Protein AF-A0AAU8NDE8-F1 (afdb_monomer_lite)

Radius of gyration: 16.4 Å; chains: 1; bounding box: 32×61×36 Å

Foldseek 3Di:
DDPPDPQDPLNVLVVVLVVVLVVCVVLPPAQCVQLVSAAAAADDPVRVVVVCVVVVHDDDPVVNCCRHPPHQWGDDPHNIGHGPVVVVVVVPDPPPPD

InterPro domains:
  IPR037883 Knr4/Smi1-like domain superfamily [G3DSA:3.40.1580.10] (23-95)
  IPR037883 Knr4/Smi1-like domain superfamily [SSF160631] (41-86)

Organism: NCBI:txid3151385

Sequence (98 aa):
MLFRKKETQLDRIKYKLEKAMQKDTAFLVFGASSHQYKVDRKLTQKELTQWQVENQVTLPESYAQFLTKVGNGGAGPYYGLYSIGKAASYTASHALHS

Secondary structure (DSSP, 8-state):
--------HHHHHHHHHHHHHHH-TT--STTHHHHTTPBPPPPPHHHHHHHHHHTT----HHHHHHHHHT-SSBSSSTT-BPPHHHHHHTTSS-SS--

pLDDT: mean 89.48, std 15.75, range [34.84, 98.5]

Structure (mmCIF, N/CA/C/O backbone):
data_AF-A0AAU8NDE8-F1
#
_entry.id   AF-A0AAU8NDE8-F1
#
loop_
_atom_site.group_PDB
_atom_site.id
_atom_site.type_symbol
_atom_site.label_atom_id
_atom_site.label_alt_id
_atom_site.label_comp_id
_atom_site.label_asym_id
_atom_site.label_entity_id
_atom_site.label_seq_id
_atom_site.pdbx_PDB_ins_code
_atom_site.Cartn_x
_atom_site.Cartn_y
_atom_site.Cartn_z
_atom_site.occupancy
_atom_site.B_iso_or_equiv
_atom_site.auth_seq_id
_atom_site.auth_comp_id
_atom_site.auth_asym_id
_atom_site.auth_atom_id
_atom_site.pdbx_PDB_model_num
ATOM 1 N N . MET A 1 1 ? 10.684 -36.243 -1.111 1.00 34.84 1 MET A N 1
ATOM 2 C CA . MET A 1 1 ? 9.362 -35.668 -0.772 1.00 34.84 1 MET A CA 1
ATOM 3 C C . MET A 1 1 ? 9.521 -34.164 -0.590 1.00 34.84 1 MET A C 1
ATOM 5 O O . MET A 1 1 ? 10.244 -33.764 0.310 1.00 34.84 1 MET A O 1
ATOM 9 N N . LEU A 1 2 ? 8.922 -33.333 -1.449 1.00 43.81 2 LEU A N 1
ATOM 10 C CA . LEU A 1 2 ? 8.880 -31.881 -1.238 1.00 43.81 2 LEU A CA 1
ATOM 11 C C . LEU A 1 2 ? 7.596 -31.528 -0.486 1.00 43.81 2 LEU A C 1
ATOM 13 O O . LEU A 1 2 ? 6.498 -31.668 -1.023 1.00 43.81 2 LEU A O 1
ATOM 17 N N . PHE A 1 3 ? 7.738 -31.054 0.749 1.00 44.84 3 PHE A N 1
ATOM 18 C CA . PHE A 1 3 ? 6.659 -30.394 1.474 1.00 44.84 3 PHE A CA 1
ATOM 19 C C . PHE A 1 3 ? 6.324 -29.087 0.747 1.00 44.84 3 PHE A C 1
ATOM 21 O O . PHE A 1 3 ? 6.985 -28.066 0.926 1.00 44.84 3 PHE A O 1
ATOM 28 N N . ARG A 1 4 ? 5.308 -29.117 -0.119 1.00 55.78 4 ARG A N 1
ATOM 29 C CA . ARG A 1 4 ? 4.766 -27.910 -0.746 1.00 55.78 4 ARG A CA 1
ATOM 30 C C . ARG A 1 4 ? 4.081 -27.092 0.348 1.00 55.78 4 ARG A C 1
ATOM 32 O O . ARG A 1 4 ? 2.956 -27.393 0.738 1.00 55.78 4 ARG A O 1
ATOM 39 N N . LYS A 1 5 ? 4.767 -26.077 0.875 1.00 57.03 5 LYS A N 1
ATOM 40 C CA . LYS A 1 5 ? 4.158 -25.082 1.765 1.00 57.03 5 LYS A CA 1
ATOM 41 C C . LYS A 1 5 ? 2.934 -24.509 1.031 1.00 57.03 5 LYS A C 1
ATOM 43 O O . LYS A 1 5 ? 3.063 -24.079 -0.113 1.00 57.03 5 LYS A O 1
ATOM 48 N N . LYS A 1 6 ? 1.737 -24.566 1.630 1.00 62.72 6 LYS A N 1
ATOM 49 C CA . LYS A 1 6 ? 0.552 -23.903 1.058 1.00 62.72 6 LYS A CA 1
ATOM 50 C C . LYS A 1 6 ? 0.825 -22.396 1.068 1.00 62.72 6 LYS A C 1
ATOM 52 O O . LYS A 1 6 ? 0.869 -21.800 2.139 1.00 62.72 6 LYS A O 1
ATOM 57 N N . GLU A 1 7 ? 1.063 -21.810 -0.102 1.00 70.69 7 GLU A N 1
ATOM 58 C CA . GLU A 1 7 ? 1.269 -20.366 -0.239 1.00 70.69 7 GLU A CA 1
ATOM 59 C C . GLU A 1 7 ? -0.005 -19.615 0.151 1.00 70.69 7 GLU A C 1
ATOM 61 O O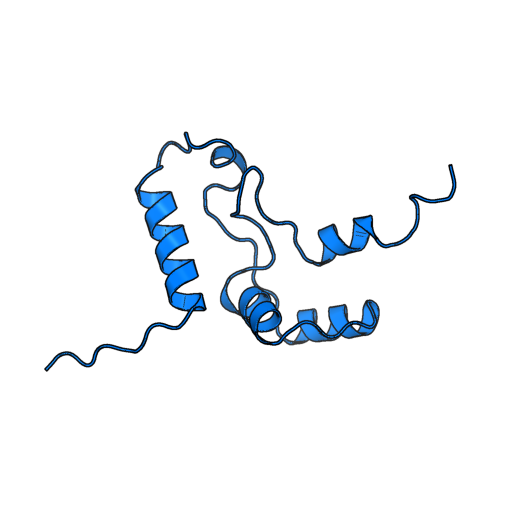 . GLU A 1 7 ? -1.104 -19.944 -0.307 1.00 70.69 7 GLU A O 1
ATOM 66 N N . THR A 1 8 ? 0.134 -18.595 0.997 1.00 91.12 8 THR A N 1
ATOM 67 C CA . THR A 1 8 ? -0.987 -17.716 1.337 1.00 91.12 8 THR A CA 1
ATOM 68 C C . THR A 1 8 ? -1.250 -16.721 0.205 1.00 91.12 8 THR A C 1
ATOM 70 O O . THR A 1 8 ? -0.399 -16.472 -0.653 1.00 91.12 8 THR A O 1
ATOM 73 N N . GLN A 1 9 ? -2.425 -16.083 0.204 1.00 92.75 9 GLN A N 1
ATOM 74 C CA . GLN A 1 9 ? -2.719 -15.007 -0.751 1.00 92.75 9 GLN A CA 1
ATOM 75 C C . GLN A 1 9 ? -1.684 -13.871 -0.682 1.00 92.75 9 GLN A C 1
ATOM 77 O O . GLN A 1 9 ? -1.345 -13.297 -1.714 1.00 92.75 9 GLN A O 1
ATOM 82 N N . LEU A 1 10 ? -1.156 -13.578 0.509 1.00 95.56 10 LEU A N 1
ATOM 83 C CA . LEU A 1 10 ? -0.152 -12.534 0.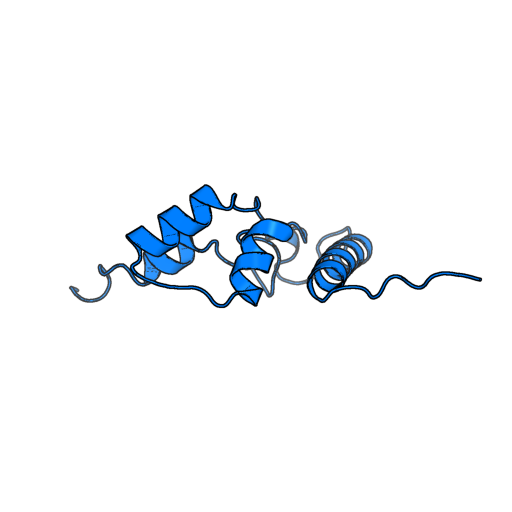721 1.00 95.56 10 LEU A CA 1
ATOM 84 C C . LEU A 1 10 ? 1.212 -12.927 0.147 1.00 95.56 10 LEU A C 1
ATOM 86 O O . LEU A 1 10 ? 1.881 -12.083 -0.447 1.00 95.56 10 LEU A O 1
ATOM 90 N N . ASP A 1 11 ? 1.599 -14.200 0.261 1.00 95.25 11 ASP A N 1
ATOM 91 C CA . ASP A 1 11 ? 2.827 -14.711 -0.361 1.00 95.25 11 ASP A CA 1
ATOM 92 C C . ASP A 1 11 ? 2.734 -14.609 -1.884 1.00 95.25 11 ASP A C 1
ATOM 94 O O . ASP A 1 11 ? 3.645 -14.106 -2.538 1.00 95.25 11 ASP A O 1
ATOM 98 N N . ARG A 1 12 ? 1.573 -14.969 -2.446 1.00 95.81 12 ARG A N 1
ATOM 99 C CA . ARG A 1 12 ? 1.307 -14.832 -3.881 1.00 95.81 12 ARG A CA 1
ATOM 100 C C . ARG A 1 12 ? 1.374 -13.378 -4.354 1.00 95.81 12 ARG A C 1
ATOM 102 O O . ARG A 1 12 ? 1.812 -13.134 -5.475 1.00 95.81 12 ARG A O 1
ATOM 109 N N . ILE A 1 13 ? 0.930 -12.416 -3.542 1.00 95.50 13 ILE A N 1
ATOM 110 C CA . ILE A 1 13 ? 1.038 -10.983 -3.864 1.00 95.50 13 ILE A CA 1
ATOM 111 C C . ILE A 1 13 ? 2.508 -10.558 -3.919 1.00 95.50 13 ILE A C 1
ATOM 113 O O . ILE A 1 13 ? 2.930 -9.994 -4.926 1.00 95.50 13 ILE A O 1
ATOM 117 N N . LYS A 1 14 ? 3.296 -10.876 -2.885 1.00 96.56 14 LYS A N 1
ATOM 118 C CA . LYS A 1 14 ? 4.732 -10.545 -2.830 1.00 96.56 14 LYS A CA 1
ATOM 119 C C . LYS A 1 14 ? 5.490 -11.150 -4.008 1.00 96.56 14 LYS A C 1
ATOM 121 O O . LYS A 1 14 ? 6.176 -10.433 -4.729 1.00 96.56 14 LYS A O 1
ATOM 126 N N . TYR A 1 15 ? 5.253 -12.434 -4.270 1.00 96.56 15 TYR A N 1
ATOM 127 C CA . TYR A 1 15 ? 5.829 -13.140 -5.409 1.00 96.56 15 TYR A CA 1
ATOM 128 C C . TYR A 1 15 ? 5.503 -12.455 -6.743 1.00 96.56 15 TYR A C 1
ATOM 130 O O . TYR A 1 15 ? 6.376 -12.276 -7.589 1.00 96.56 15 TYR A O 1
ATOM 138 N N . LYS A 1 16 ? 4.246 -12.039 -6.949 1.00 95.81 16 LYS A N 1
ATOM 139 C CA . LYS A 1 16 ? 3.841 -11.360 -8.187 1.00 95.81 16 LYS A CA 1
ATOM 140 C C . LYS A 1 16 ? 4.466 -9.973 -8.335 1.00 95.81 16 LYS A C 1
ATOM 142 O O . LYS A 1 16 ? 4.825 -9.628 -9.455 1.00 95.81 16 LYS A O 1
ATOM 147 N N . LEU A 1 17 ? 4.619 -9.210 -7.251 1.00 96.75 17 LEU A N 1
ATOM 148 C CA . LEU A 1 17 ? 5.306 -7.911 -7.274 1.00 96.75 17 LEU A CA 1
ATOM 149 C C . LEU A 1 17 ? 6.774 -8.072 -7.684 1.00 96.75 17 LEU A C 1
ATOM 151 O O . LEU A 1 17 ? 7.234 -7.398 -8.603 1.00 96.75 17 LEU A O 1
ATOM 155 N N . GLU A 1 18 ? 7.477 -9.033 -7.084 1.00 97.06 18 GLU A N 1
ATOM 156 C CA . GLU A 1 18 ? 8.862 -9.356 -7.447 1.00 97.06 18 GLU A CA 1
ATOM 157 C C . GLU A 1 18 ? 8.977 -9.798 -8.909 1.00 97.06 18 GLU A C 1
ATOM 159 O O . GLU A 1 18 ? 9.862 -9.344 -9.636 1.00 97.06 18 GLU A O 1
ATOM 164 N N . LYS A 1 19 ? 8.062 -10.656 -9.376 1.00 97.94 19 LYS A N 1
ATOM 165 C CA . LYS A 1 19 ? 8.051 -11.115 -10.771 1.00 97.94 19 LYS A CA 1
ATOM 166 C C . LYS A 1 19 ? 7.722 -10.005 -11.759 1.00 97.94 19 LYS A C 1
ATOM 168 O O . LYS A 1 19 ? 8.277 -10.015 -12.852 1.00 97.94 19 LYS A O 1
ATOM 173 N N . ALA A 1 20 ? 6.848 -9.072 -11.399 1.00 95.94 20 ALA A N 1
ATOM 174 C CA . ALA A 1 20 ? 6.553 -7.912 -12.229 1.00 95.94 20 ALA A CA 1
ATOM 175 C C . ALA A 1 20 ? 7.786 -7.004 -12.351 1.00 95.94 20 ALA A C 1
ATOM 177 O O . ALA A 1 20 ? 8.198 -6.697 -13.465 1.00 95.94 20 ALA A O 1
ATOM 178 N N . MET A 1 21 ? 8.456 -6.710 -11.232 1.00 96.44 21 MET A N 1
ATOM 179 C CA . MET A 1 21 ? 9.704 -5.939 -11.213 1.00 96.44 21 MET A CA 1
ATOM 180 C C . MET A 1 21 ? 10.814 -6.581 -12.059 1.00 96.44 21 MET A C 1
ATOM 182 O O . MET A 1 21 ? 11.526 -5.891 -12.777 1.00 96.44 21 MET A O 1
ATOM 186 N N . GLN A 1 22 ? 10.952 -7.910 -12.001 1.00 97.75 22 GLN A N 1
ATOM 187 C CA . GLN A 1 22 ? 11.934 -8.654 -12.803 1.00 97.75 22 GLN A CA 1
ATOM 188 C C . GLN A 1 22 ? 11.618 -8.648 -14.303 1.00 97.75 22 GLN A C 1
ATOM 190 O O . GLN A 1 22 ? 12.531 -8.766 -15.114 1.00 97.75 22 GLN A O 1
ATOM 195 N N . LYS A 1 23 ? 10.337 -8.571 -14.678 1.00 97.75 23 LYS A N 1
ATOM 196 C CA . LYS A 1 23 ? 9.907 -8.566 -16.083 1.00 97.75 23 LYS A CA 1
ATOM 197 C C . LYS A 1 23 ? 9.971 -7.185 -16.721 1.00 97.75 23 LYS A C 1
ATOM 199 O O . LYS A 1 23 ? 10.157 -7.100 -17.927 1.00 97.75 23 LYS A O 1
ATOM 204 N N . ASP A 1 24 ? 9.804 -6.136 -15.928 1.00 97.12 24 ASP A N 1
ATOM 205 C CA . ASP A 1 24 ? 9.764 -4.753 -16.389 1.00 97.12 24 ASP A CA 1
ATOM 206 C C . ASP A 1 24 ? 10.845 -3.922 -15.689 1.00 97.12 24 ASP A C 1
ATOM 208 O O . ASP A 1 24 ? 10.576 -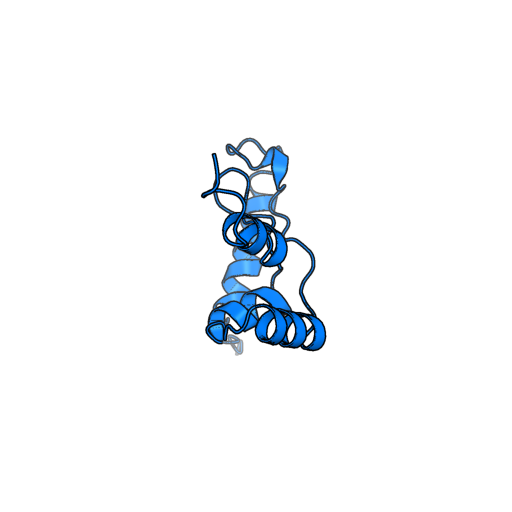2.974 -14.951 1.00 97.12 24 ASP A O 1
ATOM 212 N N . THR A 1 25 ? 12.100 -4.318 -15.902 1.00 97.00 25 THR A N 1
ATOM 213 C CA . THR A 1 25 ? 13.277 -3.684 -15.285 1.00 97.00 25 THR A CA 1
ATOM 214 C C . THR A 1 25 ? 13.509 -2.250 -15.758 1.00 97.00 25 THR A C 1
ATOM 216 O O . THR A 1 25 ? 14.163 -1.479 -15.061 1.00 97.00 25 THR A O 1
ATOM 219 N N . ALA A 1 26 ? 12.969 -1.890 -16.925 1.00 97.62 26 ALA A N 1
ATOM 220 C CA . ALA A 1 26 ? 13.008 -0.540 -17.480 1.00 97.62 26 ALA A CA 1
ATOM 221 C C . ALA A 1 26 ? 11.758 0.295 -17.135 1.00 97.62 26 ALA A C 1
ATOM 223 O O . ALA A 1 26 ? 11.664 1.442 -17.567 1.00 97.62 26 ALA A O 1
ATOM 224 N N . PHE A 1 27 ? 10.818 -0.253 -16.353 1.00 96.44 27 PHE A N 1
ATOM 225 C CA . PHE A 1 27 ? 9.591 0.418 -15.911 1.00 96.44 27 PHE A CA 1
ATOM 226 C C . PHE A 1 27 ? 8.746 1.012 -17.057 1.00 96.44 27 PHE A C 1
ATOM 228 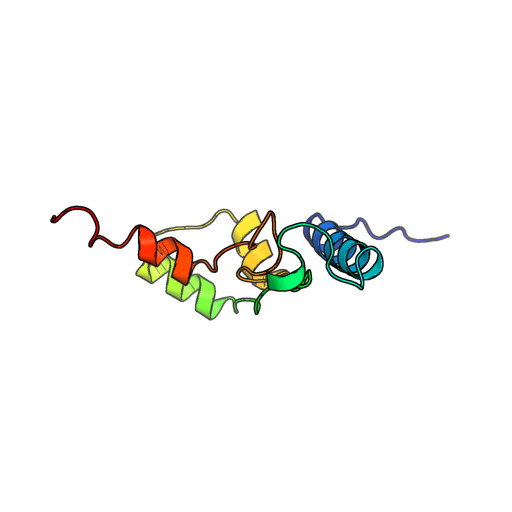O O . PHE A 1 27 ? 8.272 2.147 -16.973 1.00 96.44 27 PHE A O 1
ATOM 235 N N . LEU A 1 28 ? 8.571 0.249 -18.137 1.00 95.88 28 LEU A N 1
ATOM 236 C CA . LEU A 1 28 ? 7.877 0.654 -19.361 1.00 95.88 28 LEU A CA 1
ATOM 237 C C . LEU A 1 28 ? 6.356 0.520 -19.267 1.00 95.88 28 LEU A C 1
ATOM 239 O O . LEU A 1 28 ? 5.638 1.169 -20.030 1.00 95.88 28 LEU A O 1
ATOM 243 N N . VAL A 1 29 ? 5.841 -0.317 -18.362 1.00 94.19 29 VAL A N 1
ATOM 244 C CA . VAL A 1 29 ? 4.393 -0.396 -18.138 1.00 94.19 29 VAL A CA 1
ATOM 245 C C . VAL A 1 29 ? 3.905 0.951 -17.605 1.00 94.19 29 VAL A C 1
ATOM 247 O O . VAL A 1 29 ? 4.518 1.543 -16.719 1.00 94.19 29 VAL A O 1
ATOM 250 N N . PHE A 1 30 ? 2.786 1.449 -18.133 1.00 94.19 30 PHE A N 1
ATOM 251 C CA . PHE A 1 30 ? 2.236 2.736 -17.711 1.00 94.19 30 PHE A CA 1
ATOM 252 C C . PHE A 1 30 ? 2.034 2.787 -16.185 1.00 94.19 30 PHE A C 1
ATOM 254 O O . PHE A 1 30 ? 1.342 1.948 -15.609 1.00 94.19 30 PHE A O 1
ATOM 261 N N . GLY A 1 31 ? 2.663 3.779 -15.545 1.00 93.88 31 GLY A N 1
ATOM 262 C CA . GLY A 1 31 ? 2.673 3.960 -14.090 1.00 93.88 31 GLY A CA 1
ATOM 263 C C . GLY A 1 31 ? 3.813 3.248 -13.345 1.00 93.88 31 GLY A C 1
ATOM 264 O O . GLY A 1 31 ? 4.170 3.668 -12.241 1.00 93.88 31 GLY A O 1
ATOM 265 N N . ALA A 1 32 ? 4.477 2.265 -13.963 1.00 95.75 32 ALA A N 1
ATOM 266 C CA . ALA A 1 32 ? 5.565 1.515 -13.336 1.00 95.75 32 ALA A CA 1
ATOM 267 C C . ALA A 1 32 ? 6.774 2.389 -12.993 1.00 95.75 32 ALA A C 1
ATOM 269 O O . ALA A 1 32 ? 7.421 2.147 -11.979 1.00 95.75 32 ALA A O 1
ATOM 270 N N . SER A 1 33 ? 7.060 3.438 -13.768 1.00 95.44 33 SER A N 1
ATOM 271 C CA . SER A 1 33 ? 8.147 4.377 -13.454 1.00 95.44 33 SER A CA 1
ATOM 272 C C . SER A 1 33 ? 7.905 5.165 -12.162 1.00 95.44 33 SER A C 1
ATOM 274 O O . SER A 1 33 ? 8.864 5.599 -11.526 1.00 95.44 33 SER A O 1
ATOM 276 N N . SER A 1 34 ? 6.642 5.303 -11.742 1.00 94.50 34 SER A N 1
ATOM 277 C CA . SER A 1 34 ? 6.257 5.984 -10.505 1.00 94.50 34 SER A CA 1
ATOM 278 C C . SER A 1 34 ? 6.432 5.084 -9.283 1.00 94.50 34 SER A C 1
ATOM 280 O O . SER A 1 34 ? 7.167 5.437 -8.364 1.00 94.50 34 SER A O 1
ATOM 282 N N . HIS A 1 35 ? 5.786 3.915 -9.266 1.00 95.44 35 HIS A N 1
ATOM 283 C CA . HIS A 1 35 ? 5.793 3.039 -8.088 1.00 95.44 35 HIS A CA 1
ATOM 284 C C . HIS A 1 35 ? 6.911 1.983 -8.113 1.00 95.44 35 HIS A C 1
ATOM 286 O O . HIS A 1 35 ? 7.197 1.362 -7.093 1.00 95.44 35 HIS A O 1
ATOM 292 N N . GLN A 1 36 ? 7.537 1.727 -9.266 1.00 96.50 36 GLN A N 1
ATOM 293 C CA . GLN A 1 36 ? 8.668 0.801 -9.452 1.00 96.50 36 GLN A CA 1
ATOM 294 C C . GLN A 1 36 ? 8.430 -0.611 -8.900 1.00 96.50 36 GLN A C 1
ATOM 296 O O . GLN A 1 36 ? 9.342 -1.261 -8.395 1.00 96.50 36 GLN A O 1
ATOM 301 N N . TYR A 1 37 ? 7.177 -1.068 -8.940 1.00 97.06 37 TYR A N 1
ATOM 302 C CA . TYR A 1 37 ? 6.702 -2.306 -8.299 1.00 97.06 37 TYR A CA 1
ATOM 303 C C . TYR A 1 37 ? 6.998 -2.429 -6.788 1.00 97.06 37 TYR A C 1
ATOM 305 O O . TYR A 1 37 ? 6.850 -3.508 -6.212 1.00 97.06 37 TYR A O 1
ATOM 313 N N . LYS A 1 38 ? 7.351 -1.325 -6.121 1.00 97.06 38 LYS A N 1
ATOM 314 C CA . LYS A 1 38 ? 7.601 -1.258 -4.680 1.00 97.06 38 LYS A CA 1
ATOM 315 C C . LYS A 1 38 ? 6.333 -0.871 -3.941 1.00 97.06 38 LYS A C 1
ATOM 317 O O . LYS A 1 38 ? 5.651 0.078 -4.310 1.00 97.06 38 LYS A O 1
ATOM 322 N N . VAL A 1 39 ? 6.031 -1.610 -2.884 1.00 97.81 39 VAL A N 1
ATOM 323 C CA . VAL A 1 39 ? 5.001 -1.230 -1.915 1.00 97.81 39 VAL A CA 1
ATOM 324 C C . VAL A 1 39 ? 5.599 -0.321 -0.850 1.00 97.81 39 VAL A C 1
ATOM 326 O O . VAL A 1 39 ? 6.794 -0.404 -0.551 1.00 97.81 39 VAL A O 1
ATOM 329 N N . ASP A 1 40 ? 4.755 0.517 -0.265 1.00 97.69 40 ASP A N 1
ATOM 330 C CA . ASP A 1 40 ? 5.142 1.395 0.832 1.00 97.69 40 ASP A CA 1
ATOM 331 C C . ASP A 1 40 ? 5.407 0.599 2.116 1.00 97.69 40 ASP A C 1
ATOM 333 O O . ASP A 1 40 ? 5.140 -0.606 2.217 1.00 97.69 40 ASP A O 1
ATOM 337 N N . ARG A 1 41 ? 5.916 1.288 3.146 1.00 97.56 41 ARG A N 1
ATOM 338 C CA . ARG A 1 41 ? 6.187 0.671 4.448 1.00 97.56 41 ARG A CA 1
ATOM 339 C C . ARG A 1 41 ? 4.948 -0.048 4.987 1.00 97.56 41 ARG A C 1
ATOM 341 O O . ARG A 1 41 ? 3.821 0.431 4.871 1.00 97.56 41 ARG A O 1
ATOM 348 N N . LYS A 1 42 ? 5.174 -1.184 5.638 1.00 98.44 42 LYS A N 1
ATOM 349 C CA . LYS A 1 42 ? 4.134 -1.880 6.399 1.00 98.44 42 LYS A CA 1
ATOM 350 C C . LYS A 1 42 ? 3.751 -1.043 7.612 1.00 98.44 42 LYS A C 1
ATOM 352 O O . LYS A 1 42 ? 4.599 -0.354 8.185 1.00 98.44 42 LYS A O 1
ATOM 357 N N . LEU A 1 43 ? 2.496 -1.151 8.021 1.00 98.50 43 LEU A N 1
ATOM 358 C CA . LEU A 1 43 ? 2.079 -0.669 9.329 1.00 98.50 43 LEU A CA 1
ATOM 359 C C . LEU A 1 43 ? 2.435 -1.692 10.399 1.00 98.50 43 LEU A C 1
ATOM 361 O O . LEU A 1 43 ? 2.341 -2.904 10.194 1.00 98.50 43 LEU A O 1
ATOM 365 N N . THR A 1 44 ? 2.809 -1.198 11.568 1.00 98.44 44 THR A N 1
ATOM 366 C CA . THR A 1 44 ? 2.788 -2.002 12.787 1.00 98.44 44 THR A CA 1
ATOM 367 C C . THR A 1 44 ? 1.345 -2.235 13.227 1.00 98.44 44 THR A C 1
ATOM 369 O O . THR A 1 44 ? 0.442 -1.461 12.902 1.00 98.44 44 THR A O 1
ATOM 372 N N . GLN A 1 45 ? 1.120 -3.276 14.032 1.00 97.81 45 GLN A N 1
ATOM 373 C CA . GLN A 1 45 ? -0.205 -3.520 14.602 1.00 97.81 45 GLN A CA 1
ATOM 374 C C . GLN A 1 45 ? -0.693 -2.323 15.435 1.00 97.81 45 GLN A C 1
ATOM 376 O O . GLN A 1 45 ? -1.865 -1.976 15.373 1.00 97.81 45 GLN A O 1
ATOM 381 N N . LYS A 1 46 ? 0.217 -1.659 16.165 1.00 98.38 46 LYS A N 1
ATOM 382 C CA . LYS A 1 46 ? -0.096 -0.473 16.971 1.00 98.38 46 LYS A CA 1
ATOM 383 C C . LYS A 1 46 ? -0.564 0.698 16.106 1.00 98.38 46 LYS A C 1
ATOM 385 O O . LYS A 1 46 ? -1.580 1.301 16.427 1.00 98.38 46 LYS A O 1
ATOM 390 N N . GLU A 1 47 ? 0.150 1.002 15.021 1.00 98.44 47 GLU A N 1
ATOM 391 C CA . GLU A 1 47 ? -0.244 2.070 14.091 1.00 98.44 47 GLU A CA 1
ATOM 392 C C . GLU A 1 47 ? -1.600 1.786 13.445 1.00 98.44 47 GLU A C 1
ATOM 394 O O . GLU A 1 47 ? -2.429 2.685 13.351 1.00 98.44 47 GLU A O 1
ATOM 399 N N . LEU A 1 48 ? -1.845 0.536 13.037 1.00 98.50 48 LEU A N 1
ATOM 400 C CA . LEU A 1 48 ? -3.123 0.154 12.446 1.00 98.50 48 LEU A CA 1
ATOM 401 C C . LEU A 1 48 ? -4.276 0.281 13.451 1.00 98.50 48 LEU A C 1
ATOM 403 O O . LEU A 1 48 ? -5.312 0.854 13.120 1.00 98.50 48 LEU A O 1
ATOM 407 N N . THR A 1 49 ? -4.097 -0.219 14.677 1.00 98.25 49 THR A N 1
ATOM 408 C CA . THR A 1 49 ? -5.106 -0.098 15.738 1.00 98.25 49 THR A CA 1
ATOM 409 C C . THR A 1 49 ? -5.396 1.365 16.056 1.00 98.25 49 THR A C 1
ATOM 411 O O . THR A 1 49 ? -6.563 1.741 16.130 1.00 98.25 49 THR A O 1
ATOM 414 N N . GLN A 1 50 ? -4.358 2.195 16.192 1.00 98.25 50 GLN A N 1
ATOM 415 C CA . GLN A 1 50 ? -4.515 3.627 16.448 1.00 98.25 50 GLN A CA 1
ATOM 416 C C . GLN A 1 50 ? -5.319 4.303 15.330 1.00 98.25 50 GLN A C 1
ATOM 418 O O . GLN A 1 50 ? -6.311 4.971 15.608 1.00 98.25 50 GLN A O 1
ATOM 423 N N . TRP A 1 51 ? -4.949 4.059 14.070 1.00 97.44 51 TRP A N 1
ATOM 424 C CA . TRP A 1 51 ? -5.639 4.637 12.918 1.00 97.44 51 TRP A CA 1
ATOM 425 C C . TRP A 1 51 ? -7.117 4.221 12.854 1.00 97.44 51 TRP A C 1
ATOM 427 O O . TRP A 1 51 ? -7.979 5.052 12.580 1.00 97.44 51 TRP A O 1
ATOM 437 N N . GLN A 1 52 ? -7.433 2.954 13.141 1.00 97.06 52 GLN A N 1
ATOM 438 C CA . GLN A 1 52 ? -8.814 2.458 13.174 1.00 97.06 52 GLN A CA 1
ATOM 439 C C . GLN A 1 52 ? -9.662 3.128 14.263 1.00 97.06 52 GLN A C 1
ATOM 441 O O . GLN A 1 52 ? -10.820 3.453 14.010 1.00 97.06 52 GLN A O 1
ATOM 446 N N . VAL A 1 53 ? -9.092 3.355 15.452 1.00 97.44 53 VAL A N 1
ATOM 447 C CA . VAL A 1 53 ? -9.768 4.064 16.551 1.00 97.44 53 VAL A CA 1
ATOM 448 C C . VAL A 1 53 ? -10.027 5.522 16.173 1.00 97.44 53 VAL A C 1
ATOM 450 O O . VAL A 1 53 ? -11.155 5.988 16.300 1.00 97.44 53 VAL A O 1
ATOM 453 N N . GLU A 1 54 ? -9.016 6.222 15.656 1.00 95.50 54 GLU A N 1
ATOM 454 C CA . GLU A 1 54 ? -9.130 7.624 15.226 1.00 95.50 54 GLU A CA 1
ATOM 455 C C . GLU A 1 54 ? -10.182 7.815 14.127 1.00 95.50 54 GLU A C 1
ATOM 457 O O . GLU A 1 54 ? -10.954 8.771 14.163 1.00 95.50 54 GLU A O 1
ATOM 462 N N . ASN A 1 55 ? -10.245 6.883 13.173 1.00 93.75 55 ASN A N 1
ATOM 463 C CA . ASN A 1 55 ? -11.184 6.929 12.050 1.00 93.75 55 ASN A CA 1
ATOM 464 C C . ASN A 1 55 ? -12.510 6.203 12.338 1.00 93.75 55 ASN A C 1
ATOM 466 O O . ASN A 1 55 ? -13.351 6.112 11.447 1.00 93.75 55 ASN A O 1
ATOM 470 N N . GLN A 1 56 ? -12.699 5.678 13.555 1.00 95.12 56 GLN A N 1
ATOM 471 C CA . GLN A 1 56 ? -13.903 4.959 13.993 1.00 95.12 56 GLN A CA 1
ATOM 472 C C . GLN A 1 56 ? -14.345 3.854 13.015 1.00 95.12 56 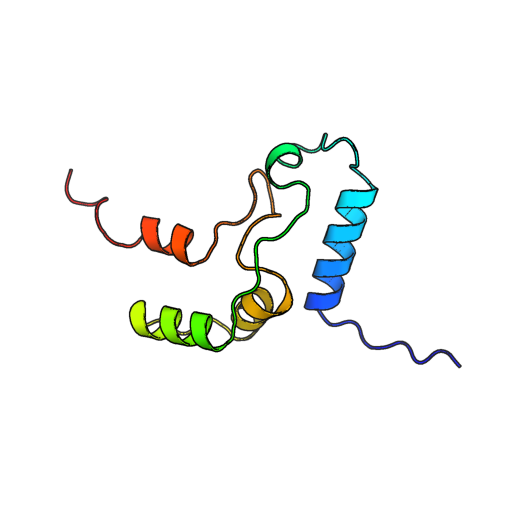GLN A C 1
ATOM 474 O O . GLN A 1 56 ? -15.531 3.657 12.752 1.00 95.12 56 GLN A O 1
ATOM 479 N N . VAL A 1 57 ? -13.379 3.116 12.466 1.00 94.44 57 VAL A N 1
ATOM 480 C CA . VAL A 1 57 ? -13.609 2.071 11.462 1.00 94.44 57 VAL A CA 1
ATOM 481 C C . VAL A 1 57 ? -12.871 0.795 11.836 1.00 94.44 57 VAL A C 1
ATOM 483 O O . VAL A 1 57 ? -11.759 0.824 12.353 1.00 94.44 57 VAL A O 1
ATOM 486 N N . THR A 1 58 ? -13.471 -0.353 11.532 1.00 96.50 58 THR A N 1
ATOM 487 C CA . THR A 1 58 ? -12.791 -1.652 11.597 1.00 96.50 58 THR A CA 1
ATOM 488 C C . THR A 1 58 ? -12.559 -2.149 10.179 1.00 96.50 58 THR A C 1
ATOM 490 O O . THR A 1 58 ? -13.516 -2.344 9.429 1.00 96.50 58 THR A O 1
ATOM 493 N N . LEU A 1 59 ? -11.298 -2.335 9.789 1.00 96.94 59 LEU A N 1
ATOM 494 C CA . LEU A 1 59 ? -10.975 -2.871 8.473 1.00 96.94 59 LEU A CA 1
ATOM 495 C C . LEU A 1 59 ? -11.199 -4.390 8.447 1.00 96.94 59 LEU A C 1
ATOM 497 O O . LEU A 1 59 ? -10.980 -5.065 9.456 1.00 96.94 59 LEU A O 1
ATOM 501 N N . PRO A 1 60 ? -11.570 -4.964 7.289 1.00 97.88 60 PRO A N 1
ATOM 502 C CA . PRO A 1 60 ? -11.599 -6.410 7.124 1.00 97.88 60 PRO A CA 1
ATOM 503 C C . PRO A 1 60 ? -10.232 -7.032 7.429 1.00 97.88 60 PRO A C 1
ATOM 505 O O . PRO A 1 60 ? -9.201 -6.524 6.981 1.00 97.88 60 PRO A O 1
ATOM 508 N N . GLU A 1 61 ? -10.225 -8.175 8.117 1.00 96.75 61 GLU A N 1
ATOM 509 C CA . GLU A 1 61 ? -9.001 -8.869 8.550 1.00 96.75 61 GLU A CA 1
ATOM 510 C C . GLU A 1 61 ? -8.009 -9.100 7.397 1.00 96.75 61 GLU A C 1
ATOM 512 O O . GLU A 1 61 ? -6.809 -8.874 7.529 1.00 96.75 61 GLU A O 1
ATOM 517 N N . SER A 1 62 ? -8.499 -9.485 6.216 1.00 95.75 62 SER A N 1
ATOM 518 C CA . SER A 1 62 ? -7.653 -9.691 5.035 1.00 95.75 62 SER A CA 1
ATOM 519 C C . SER A 1 62 ? -6.912 -8.421 4.598 1.00 95.75 62 SER A C 1
ATOM 521 O O . SER A 1 62 ? -5.753 -8.499 4.181 1.00 95.75 62 SER A O 1
ATOM 523 N N . TYR A 1 63 ? -7.543 -7.252 4.726 1.00 96.56 63 TYR A N 1
ATOM 524 C CA . TYR A 1 63 ? -6.935 -5.969 4.388 1.00 96.56 63 TYR A CA 1
ATOM 525 C C . TYR A 1 63 ? -5.994 -5.479 5.496 1.00 96.56 63 TYR A C 1
ATOM 527 O O . TYR A 1 63 ? -4.880 -5.051 5.200 1.00 96.56 63 TYR A O 1
ATOM 535 N N . ALA A 1 64 ? -6.362 -5.661 6.768 1.00 97.94 64 ALA A N 1
ATOM 536 C CA . ALA A 1 64 ? -5.465 -5.431 7.904 1.00 97.94 64 ALA A CA 1
ATOM 537 C C . ALA A 1 64 ? -4.159 -6.242 7.776 1.00 97.94 64 ALA A C 1
ATOM 539 O O . ALA A 1 64 ? -3.055 -5.716 7.958 1.00 97.94 64 ALA A O 1
ATOM 540 N N . GLN A 1 65 ? -4.257 -7.511 7.370 1.00 97.50 65 GLN A N 1
ATOM 541 C CA . GLN A 1 65 ? -3.086 -8.345 7.105 1.00 97.50 65 GLN A CA 1
ATOM 542 C C . GLN A 1 65 ? -2.272 -7.872 5.898 1.00 97.50 65 GLN A C 1
ATOM 544 O O . GLN A 1 65 ? -1.045 -7.964 5.925 1.00 97.50 65 GLN A O 1
ATOM 549 N N . PHE A 1 66 ? -2.909 -7.364 4.841 1.00 97.25 66 PHE A N 1
ATOM 550 C CA . PHE A 1 66 ? -2.188 -6.773 3.712 1.00 97.25 66 PHE A CA 1
ATOM 551 C C . PHE A 1 66 ? -1.348 -5.569 4.164 1.00 97.25 66 PHE A C 1
ATOM 553 O O . PHE A 1 66 ? -0.143 -5.536 3.908 1.00 97.25 66 PHE A O 1
ATOM 560 N N . LEU A 1 67 ? -1.941 -4.639 4.915 1.00 98.25 67 LEU A N 1
ATOM 561 C CA . LEU A 1 67 ? -1.271 -3.421 5.386 1.00 98.25 67 LEU A CA 1
ATOM 562 C C . LEU A 1 67 ? -0.086 -3.709 6.323 1.00 98.25 67 LEU A C 1
ATOM 564 O O . LEU A 1 67 ? 0.917 -2.994 6.302 1.00 98.25 67 LEU A O 1
ATOM 568 N N . THR A 1 68 ? -0.179 -4.770 7.127 1.00 98.06 68 THR A N 1
ATOM 569 C CA . THR A 1 68 ? 0.848 -5.139 8.119 1.00 98.06 68 THR A CA 1
ATOM 570 C C . THR A 1 68 ? 1.901 -6.112 7.584 1.00 98.06 68 THR A C 1
ATOM 572 O O . THR A 1 68 ? 3.038 -6.123 8.058 1.00 98.06 68 THR A O 1
ATOM 575 N N . LYS A 1 69 ? 1.577 -6.934 6.575 1.00 97.56 69 LYS A N 1
ATOM 576 C CA . LYS A 1 69 ? 2.492 -7.969 6.047 1.00 97.56 69 LYS A CA 1
ATOM 577 C C . LYS A 1 69 ? 3.037 -7.665 4.655 1.00 97.56 69 LYS A C 1
ATOM 579 O O . LYS A 1 69 ? 4.094 -8.216 4.319 1.00 97.56 69 LYS A O 1
ATOM 584 N N . VAL A 1 70 ? 2.348 -6.851 3.854 1.00 97.38 70 VAL A N 1
ATOM 585 C CA . VAL A 1 70 ? 2.738 -6.468 2.486 1.00 97.38 70 VAL A CA 1
ATOM 586 C C . VAL A 1 70 ? 3.204 -5.014 2.467 1.00 97.38 70 VAL A C 1
ATOM 588 O O . VAL A 1 70 ? 4.412 -4.806 2.389 1.00 97.38 70 VAL A O 1
ATOM 591 N N . GLY A 1 71 ? 2.297 -4.045 2.612 1.00 97.56 71 GLY A N 1
ATOM 592 C CA . GLY A 1 71 ? 2.624 -2.616 2.600 1.00 97.56 71 GLY A CA 1
ATOM 593 C C . GLY A 1 71 ? 1.387 -1.715 2.653 1.00 97.56 71 GLY A C 1
ATOM 594 O O . GLY A 1 71 ? 0.277 -2.156 2.361 1.00 97.56 71 GLY A O 1
ATOM 595 N N . ASN A 1 72 ? 1.579 -0.454 3.038 1.00 97.88 72 ASN A N 1
ATOM 596 C CA . ASN A 1 72 ? 0.522 0.553 3.177 1.00 97.88 72 ASN A CA 1
ATOM 597 C C . ASN A 1 72 ? 0.456 1.489 1.962 1.00 97.88 72 ASN A C 1
ATOM 599 O O . ASN A 1 72 ? 0.661 2.692 2.101 1.00 97.88 72 ASN A O 1
ATOM 603 N N . GLY A 1 73 ? 0.210 0.927 0.778 1.00 96.25 73 GLY A N 1
ATOM 604 C CA . GLY A 1 73 ? 0.218 1.664 -0.489 1.00 96.25 73 GLY A CA 1
ATOM 605 C C . GLY A 1 73 ? 1.388 1.282 -1.398 1.00 96.25 73 GLY A C 1
ATOM 606 O O . GLY A 1 73 ? 1.997 0.218 -1.240 1.00 96.25 73 GLY A O 1
ATOM 607 N N . GLY A 1 74 ? 1.692 2.147 -2.362 1.00 96.69 74 GLY A N 1
ATOM 608 C CA . GLY A 1 74 ? 2.751 1.956 -3.351 1.00 96.69 74 GLY A CA 1
ATOM 609 C C . GLY A 1 74 ? 2.251 1.177 -4.564 1.00 96.69 74 GLY A C 1
ATOM 610 O O . GLY A 1 74 ? 1.215 1.503 -5.127 1.00 96.69 74 GLY A O 1
ATOM 611 N N . ALA A 1 75 ? 2.974 0.154 -5.004 1.00 96.69 75 ALA A N 1
ATOM 612 C CA . ALA A 1 75 ? 2.686 -0.558 -6.244 1.00 96.69 75 ALA A CA 1
ATOM 613 C C . ALA A 1 75 ? 1.238 -1.055 -6.376 1.00 96.69 75 ALA A C 1
ATOM 615 O O . ALA A 1 75 ? 0.686 -1.714 -5.495 1.00 96.69 75 ALA A O 1
ATOM 616 N N . GLY A 1 76 ? 0.655 -0.778 -7.539 1.00 90.44 76 GLY A N 1
ATOM 617 C CA . GLY A 1 76 ? -0.720 -1.095 -7.903 1.00 90.44 76 GLY A CA 1
ATOM 618 C C . GLY A 1 76 ? -0.997 -0.648 -9.339 1.00 90.44 76 GLY A C 1
ATOM 619 O O . GLY A 1 76 ? -0.068 -0.237 -10.029 1.00 90.44 76 GLY A O 1
ATOM 620 N N . PRO A 1 77 ? -2.247 -0.730 -9.815 1.00 86.44 77 PRO A N 1
ATOM 621 C CA . PRO A 1 77 ? -2.608 -0.223 -11.135 1.00 86.44 77 PRO A CA 1
ATOM 622 C C . PRO A 1 77 ? -2.221 1.251 -11.305 1.00 86.44 77 PRO A C 1
ATOM 624 O O . PRO A 1 77 ? -2.369 2.037 -10.368 1.00 86.44 77 PRO A O 1
ATOM 627 N N . TYR A 1 78 ? -1.790 1.634 -12.508 1.00 90.25 78 TYR A N 1
ATOM 628 C CA . TYR A 1 78 ? -1.445 3.019 -12.839 1.00 90.25 78 TYR A CA 1
ATOM 629 C C . TYR A 1 78 ? -0.427 3.610 -11.845 1.00 90.25 78 TYR A C 1
ATOM 631 O O . TYR A 1 78 ? 0.663 3.078 -11.688 1.00 90.25 78 TYR A O 1
ATOM 639 N N . TYR A 1 79 ? -0.774 4.693 -11.148 1.00 88.75 79 TYR A N 1
ATOM 640 C CA . TYR A 1 79 ? 0.096 5.373 -10.183 1.00 88.75 79 TYR A CA 1
ATOM 641 C C . TYR A 1 79 ? 0.171 4.690 -8.810 1.00 88.75 79 TYR A C 1
ATOM 643 O O . TYR A 1 79 ? 0.754 5.242 -7.878 1.00 88.75 79 TYR A O 1
ATOM 651 N N . GLY A 1 80 ? -0.400 3.494 -8.676 1.00 94.38 80 GLY A N 1
ATOM 652 C CA . GLY A 1 80 ? -0.342 2.713 -7.455 1.00 94.38 80 GLY A CA 1
ATOM 653 C C . GLY A 1 80 ? -1.512 2.942 -6.499 1.00 94.38 80 GLY A C 1
ATOM 654 O O . GLY A 1 80 ? -2.533 3.543 -6.828 1.00 94.38 80 GLY A O 1
ATOM 655 N N . LEU A 1 81 ? -1.364 2.394 -5.298 1.00 95.19 81 LEU A N 1
ATOM 656 C CA . LEU A 1 81 ? -2.319 2.443 -4.204 1.00 95.19 81 LEU A CA 1
ATOM 657 C C . LEU A 1 81 ? -1.922 3.541 -3.220 1.00 95.19 81 LEU A C 1
ATOM 659 O O . LEU A 1 81 ? -0.768 3.636 -2.802 1.00 95.19 81 LEU A O 1
ATOM 663 N N . TYR A 1 82 ? -2.895 4.339 -2.795 1.00 95.44 82 TYR A N 1
ATOM 664 C CA . TYR A 1 82 ? -2.690 5.268 -1.692 1.00 95.44 82 TYR A CA 1
ATOM 665 C C . TYR A 1 82 ? -2.581 4.534 -0.357 1.00 95.44 82 TYR A C 1
ATOM 667 O O . TYR A 1 82 ? -3.238 3.517 -0.131 1.00 95.44 82 TYR A O 1
ATOM 675 N N . SER A 1 83 ? -1.782 5.097 0.547 1.00 96.56 83 SER A N 1
ATOM 676 C CA . SER A 1 83 ? -1.808 4.709 1.952 1.00 96.56 83 SER A CA 1
ATOM 677 C C . SER A 1 83 ? -3.174 5.001 2.569 1.00 96.56 83 SER A C 1
ATOM 679 O O . SER A 1 83 ? -3.889 5.901 2.118 1.00 96.56 83 SER A O 1
ATOM 681 N N . ILE A 1 84 ? -3.529 4.292 3.6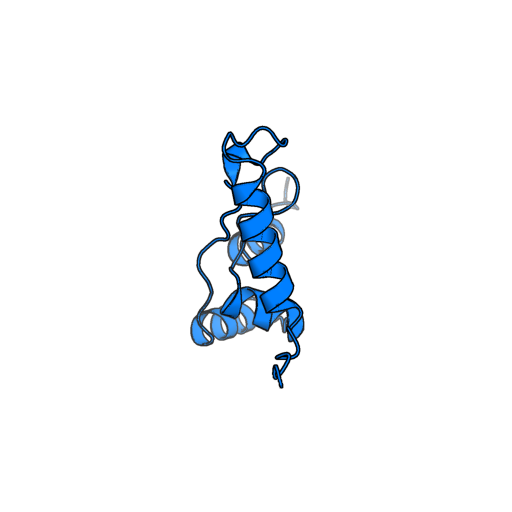42 1.00 96.06 84 ILE A N 1
ATOM 682 C CA . ILE A 1 84 ? -4.814 4.513 4.330 1.00 96.06 84 ILE A CA 1
ATOM 683 C C . ILE A 1 84 ? -4.965 5.949 4.854 1.00 96.06 84 ILE A C 1
ATOM 685 O O . ILE A 1 84 ? -6.062 6.495 4.830 1.00 96.06 84 ILE A O 1
ATOM 689 N N . GLY A 1 85 ? -3.860 6.595 5.245 1.00 95.00 85 GLY A N 1
ATOM 690 C CA . GLY A 1 85 ? -3.865 7.998 5.664 1.00 95.00 85 GLY A CA 1
ATOM 691 C C . GLY A 1 85 ? -4.180 8.944 4.505 1.00 95.00 85 GLY A C 1
ATOM 692 O O . GLY A 1 85 ? -5.030 9.822 4.636 1.00 95.00 85 GLY A O 1
ATOM 693 N N . LYS A 1 86 ? -3.561 8.726 3.337 1.00 93.94 86 LYS A N 1
ATOM 694 C CA . LYS A 1 86 ? -3.861 9.522 2.141 1.00 93.94 86 LYS A CA 1
ATOM 695 C C . LYS A 1 86 ? -5.287 9.272 1.647 1.00 93.94 86 LYS A C 1
ATOM 697 O O . LYS A 1 86 ? -5.987 10.228 1.336 1.00 93.94 86 LYS A O 1
ATOM 702 N N . ALA A 1 87 ? -5.741 8.021 1.624 1.00 92.69 87 ALA A N 1
ATOM 703 C CA . ALA A 1 87 ? -7.112 7.684 1.253 1.00 92.69 87 ALA A CA 1
ATOM 704 C C . ALA A 1 87 ? -8.145 8.383 2.157 1.00 92.69 87 ALA A C 1
ATOM 706 O O . ALA A 1 87 ? -9.056 9.026 1.641 1.00 92.69 87 ALA A O 1
ATOM 707 N N . ALA A 1 88 ? -7.964 8.337 3.483 1.00 91.81 88 ALA A N 1
ATOM 708 C CA . ALA A 1 88 ? -8.865 8.997 4.431 1.00 91.81 88 ALA A CA 1
ATOM 709 C C . ALA A 1 88 ? -8.856 10.528 4.318 1.00 91.81 88 ALA A C 1
ATOM 711 O O . ALA A 1 88 ? -9.885 11.163 4.540 1.00 91.81 88 ALA A O 1
ATOM 712 N N . SER A 1 89 ? -7.734 11.138 3.916 1.00 90.19 89 SER A N 1
ATOM 713 C CA . SER A 1 89 ? -7.673 12.594 3.719 1.00 90.19 89 SER A CA 1
ATOM 714 C C . SER A 1 89 ? -8.635 13.107 2.639 1.00 90.19 89 SER A C 1
ATOM 716 O O . SER A 1 89 ? -9.081 14.246 2.719 1.00 90.19 89 SER A O 1
ATOM 718 N N . TYR A 1 90 ? -9.023 12.266 1.672 1.00 85.19 90 TYR A N 1
ATOM 719 C CA . TYR A 1 90 ? -10.023 12.627 0.660 1.00 85.19 90 TYR A CA 1
ATOM 720 C C . TYR A 1 90 ? -11.466 12.567 1.174 1.00 85.19 90 TYR A C 1
ATOM 722 O O . TYR A 1 90 ? -12.354 13.157 0.565 1.00 85.19 90 TYR A O 1
ATOM 730 N N . THR A 1 91 ? -11.713 11.858 2.276 1.00 78.44 91 THR A N 1
ATOM 731 C CA . THR A 1 91 ? -13.049 11.699 2.870 1.00 78.44 91 THR A CA 1
ATOM 732 C C . THR A 1 91 ? -13.246 12.548 4.123 1.00 78.44 91 THR A C 1
ATOM 734 O O . THR A 1 91 ? -14.383 12.815 4.500 1.00 78.44 91 THR A O 1
ATOM 737 N N . ALA A 1 92 ? -12.160 13.007 4.752 1.00 66.69 92 ALA A N 1
ATOM 738 C CA . ALA A 1 92 ? -12.170 13.926 5.886 1.00 66.69 92 ALA A CA 1
ATOM 739 C C . ALA A 1 92 ? -12.523 15.360 5.432 1.00 66.69 92 ALA A C 1
ATOM 741 O O . ALA A 1 92 ? -11.684 16.251 5.399 1.00 66.69 92 ALA A O 1
ATOM 742 N N . SER A 1 93 ? -13.772 15.544 4.997 1.00 61.59 93 SER A N 1
ATOM 743 C CA . SER A 1 93 ? -14.529 16.802 4.908 1.00 61.59 93 SER A CA 1
ATOM 744 C C . SER A 1 93 ? -13.719 18.107 4.884 1.00 61.59 93 SER A C 1
ATOM 746 O O . SER A 1 93 ? -13.564 18.759 5.911 1.00 61.59 93 SER A O 1
ATOM 748 N N . HIS A 1 94 ? -13.297 18.508 3.678 1.00 50.69 94 HIS A N 1
ATOM 749 C CA . HIS A 1 94 ? -13.258 19.903 3.193 1.00 50.69 94 HIS A CA 1
ATOM 750 C C . HIS A 1 94 ? -13.794 20.033 1.744 1.00 50.69 94 HIS A C 1
ATOM 752 O O . HIS A 1 94 ? -13.657 21.079 1.124 1.00 50.69 94 HIS A O 1
ATOM 758 N N . ALA A 1 95 ? -14.437 18.997 1.186 1.00 50.28 95 ALA A N 1
ATOM 759 C CA . ALA A 1 95 ? -14.930 19.005 -0.200 1.00 50.28 95 ALA A CA 1
ATOM 760 C C . ALA A 1 95 ? -16.414 19.411 -0.363 1.00 50.28 95 ALA A C 1
ATOM 762 O O . ALA A 1 95 ? -16.934 19.342 -1.469 1.00 50.28 95 ALA A O 1
ATOM 763 N N . LEU A 1 96 ? -17.113 19.803 0.713 1.00 48.66 96 LEU A N 1
ATOM 764 C CA . LEU A 1 96 ? -18.556 20.124 0.678 1.00 48.66 96 LEU A CA 1
ATOM 765 C C . LEU A 1 96 ? -18.895 21.565 1.109 1.00 48.66 96 LEU A C 1
ATOM 767 O O . LEU A 1 96 ? -20.063 21.883 1.318 1.00 48.66 96 LEU A O 1
ATOM 771 N N . HIS A 1 97 ? -17.895 22.444 1.226 1.00 48.06 97 HIS A N 1
ATOM 772 C CA . HIS A 1 97 ? -18.090 23.874 1.509 1.00 48.06 97 HIS A CA 1
ATOM 773 C C . HIS A 1 97 ? -17.400 24.759 0.464 1.00 48.06 97 HIS A C 1
ATOM 775 O O . HIS A 1 97 ? -16.590 25.621 0.798 1.00 48.06 97 HIS A O 1
ATOM 781 N N . SER A 1 98 ? -17.724 24.530 -0.805 1.00 42.09 98 SER A N 1
ATOM 782 C CA . SER A 1 98 ? -17.469 25.469 -1.904 1.00 42.09 98 SER A CA 1
ATOM 783 C C . SER A 1 98 ? -18.765 25.746 -2.637 1.00 42.09 98 SER A C 1
ATOM 785 O O . SER A 1 98 ? -19.427 24.735 -2.966 1.00 42.09 98 SER A O 1
#